Protein AF-F8N1W4-F1 (afdb_monomer_lite)

pLDDT: mean 81.02, std 16.94, range [45.22, 97.19]

InterPro domains:
  IPR000608 Ubiquitin-conjugating (UBC), catalytic core domain [PF00179] (26-72)
  IPR000608 Ubiquitin-conjugating (UBC), catalytic core domain [PS50127] (22-72)
  IPR016135 Ubiquitin-conjugating enzyme/RWD-like [G3DSA:3.10.110.10] (11-72)
  IPR016135 Ubiquitin-conjugating enzyme/RWD-like [SSF54495] (12-72)

Foldseek 3Di:
DDDDDDDDPPPPDPPPPPVVVVVLVVLVVVVVVCVVPPDPQKDKDADPVPPSVHMDMKGQDDPPDPRHRHID

Radius of gyration: 24.18 Å; chains: 1; bounding box: 65×30×64 Å

Structure (mmCIF, N/CA/C/O backbone):
data_AF-F8N1W4-F1
#
_entry.id   AF-F8N1W4-F1
#
loop_
_atom_site.group_PDB
_atom_site.id
_atom_site.type_symbol
_atom_site.label_atom_id
_atom_site.label_alt_id
_atom_site.label_comp_id
_atom_site.label_asym_id
_atom_site.label_entity_id
_atom_site.label_seq_id
_atom_site.pdbx_PDB_ins_code
_atom_site.Cartn_x
_atom_site.Cartn_y
_atom_site.Cartn_z
_atom_site.occupancy
_atom_site.B_iso_or_equiv
_atom_site.auth_seq_id
_atom_site.auth_comp_id
_atom_site.auth_asym_id
_atom_site.auth_atom_id
_atom_site.pdbx_PDB_model_num
ATOM 1 N N . MET A 1 1 ? 50.093 17.321 -46.490 1.00 45.22 1 MET A N 1
ATOM 2 C CA . MET A 1 1 ? 49.849 18.577 -45.760 1.00 45.22 1 MET A CA 1
ATOM 3 C C . MET A 1 1 ? 48.356 18.623 -45.522 1.00 45.22 1 MET A C 1
ATOM 5 O O . MET A 1 1 ? 47.615 18.700 -46.492 1.00 45.22 1 MET A O 1
ATOM 9 N N . GLY A 1 2 ? 47.935 18.298 -44.304 1.00 50.72 2 GLY A N 1
ATOM 10 C CA . GLY A 1 2 ? 46.523 18.156 -43.969 1.00 50.72 2 GLY A CA 1
ATOM 11 C C . GLY A 1 2 ? 45.946 19.477 -43.497 1.00 50.72 2 GLY A C 1
ATOM 12 O O . GLY A 1 2 ? 46.650 20.217 -42.826 1.00 50.72 2 GLY A O 1
ATOM 13 N N . ASP A 1 3 ? 44.664 19.688 -43.778 1.00 50.34 3 ASP A N 1
ATOM 14 C CA . ASP A 1 3 ? 43.840 20.691 -43.112 1.00 50.34 3 ASP A CA 1
ATOM 15 C C . ASP A 1 3 ? 42.451 20.086 -42.842 1.00 50.34 3 ASP A C 1
ATOM 17 O O . ASP A 1 3 ? 41.549 20.064 -43.674 1.00 50.34 3 ASP A O 1
ATOM 21 N N . ILE A 1 4 ? 42.371 19.457 -41.668 1.00 52.66 4 ILE A N 1
ATOM 22 C CA . ILE A 1 4 ? 41.248 19.401 -40.723 1.00 52.66 4 ILE A CA 1
ATOM 23 C C . ILE A 1 4 ? 39.826 19.695 -41.257 1.00 52.66 4 ILE A C 1
ATOM 25 O O . ILE A 1 4 ? 39.334 20.821 -41.234 1.00 52.66 4 ILE A O 1
ATOM 29 N N . GLN A 1 5 ? 39.075 18.636 -41.579 1.00 52.38 5 GLN A N 1
ATOM 30 C CA . GLN A 1 5 ? 37.611 18.688 -41.542 1.00 52.38 5 GLN A CA 1
ATOM 31 C C . GLN A 1 5 ? 37.149 18.843 -40.087 1.00 52.38 5 GLN A C 1
ATOM 33 O O . GLN A 1 5 ? 37.220 17.910 -39.286 1.00 52.38 5 GLN A O 1
ATOM 38 N N . ASN A 1 6 ? 36.681 20.048 -39.764 1.00 46.25 6 ASN A N 1
ATOM 39 C CA . ASN A 1 6 ? 35.972 20.398 -38.538 1.00 46.25 6 ASN A CA 1
ATOM 40 C C . ASN A 1 6 ? 34.823 19.405 -38.281 1.00 46.25 6 ASN A C 1
ATOM 42 O O . ASN A 1 6 ? 33.747 19.514 -38.868 1.00 46.25 6 ASN A O 1
ATOM 46 N N . SER A 1 7 ? 35.063 18.424 -37.413 1.00 49.03 7 SER A N 1
ATOM 47 C CA . SER A 1 7 ? 34.027 17.532 -36.899 1.00 49.03 7 SER A CA 1
ATOM 48 C C . SER A 1 7 ? 33.471 18.168 -35.633 1.00 49.03 7 SER A C 1
ATOM 50 O O . SER A 1 7 ? 34.029 18.007 -34.548 1.00 49.03 7 SER A O 1
ATOM 52 N N . ALA A 1 8 ? 32.390 18.936 -35.777 1.00 55.09 8 ALA A N 1
ATOM 53 C CA . ALA A 1 8 ? 31.603 19.364 -34.631 1.00 55.09 8 ALA A CA 1
ATOM 54 C C . ALA A 1 8 ? 31.160 18.111 -33.853 1.00 55.09 8 ALA A C 1
ATOM 56 O O . ALA A 1 8 ? 30.691 17.155 -34.481 1.00 55.09 8 ALA A O 1
ATOM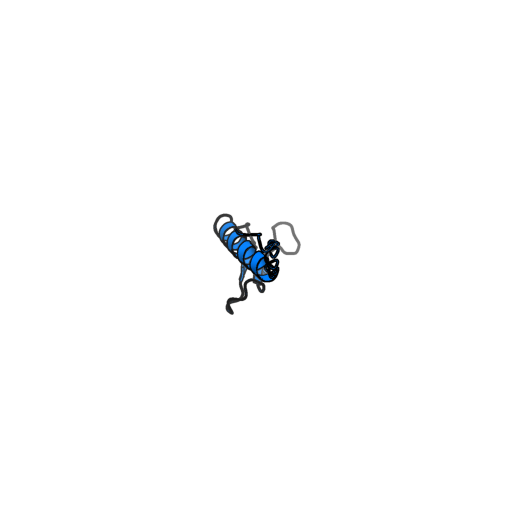 57 N N . PRO A 1 9 ? 31.282 18.070 -32.514 1.00 47.38 9 PRO A N 1
ATOM 58 C CA . PRO A 1 9 ? 30.696 16.984 -31.757 1.00 47.38 9 PRO A CA 1
ATOM 59 C C . PRO A 1 9 ? 29.185 17.070 -31.970 1.00 47.38 9 PRO A C 1
ATOM 61 O O . PRO A 1 9 ? 28.535 18.021 -31.536 1.00 47.38 9 PRO A O 1
ATOM 64 N N . THR A 1 10 ? 28.615 16.090 -32.670 1.00 52.16 10 THR A N 1
ATOM 65 C CA . THR A 1 10 ? 27.183 15.813 -32.610 1.00 52.16 10 THR A CA 1
ATOM 66 C C . THR A 1 10 ? 26.855 15.607 -31.143 1.00 52.16 10 THR A C 1
ATOM 68 O O . THR A 1 10 ? 27.166 14.557 -30.579 1.00 52.16 10 THR A O 1
ATOM 71 N N . PHE A 1 11 ? 26.302 16.644 -30.509 1.00 50.72 11 PHE A N 1
ATOM 72 C CA . PHE A 1 11 ? 25.751 16.567 -29.167 1.00 50.72 11 PHE A CA 1
ATOM 73 C C . PHE A 1 11 ? 24.815 15.370 -29.163 1.00 50.72 11 PHE A C 1
ATOM 75 O O . PHE A 1 11 ? 23.806 15.373 -29.870 1.00 50.72 11 PHE A O 1
ATOM 82 N N . GLY A 1 12 ? 25.241 14.319 -28.454 1.00 52.62 12 GLY A N 1
ATOM 83 C CA . GLY A 1 12 ? 24.573 13.032 -28.435 1.00 52.62 12 GLY A CA 1
ATOM 84 C C . GLY A 1 12 ? 23.086 13.264 -28.267 1.00 52.62 12 GLY A C 1
ATOM 85 O O . GLY A 1 12 ? 22.681 13.987 -27.353 1.00 52.62 12 GLY A O 1
ATOM 86 N N . ALA A 1 13 ? 22.308 12.712 -29.203 1.00 60.34 13 AL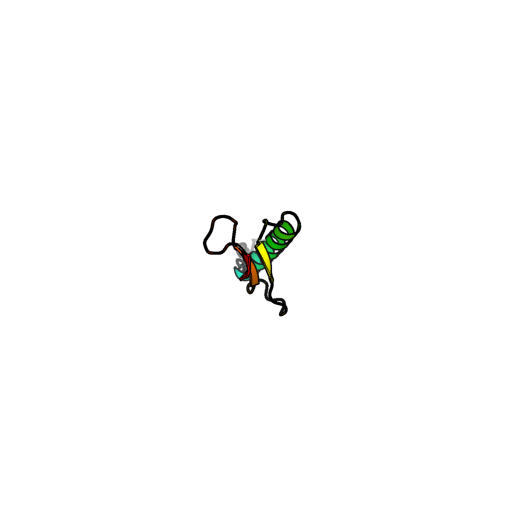A A N 1
ATOM 87 C CA . ALA A 1 13 ? 20.860 12.702 -29.145 1.00 60.34 13 ALA A CA 1
ATOM 88 C C . ALA A 1 13 ? 20.478 12.447 -27.691 1.00 60.34 13 ALA A C 1
ATOM 90 O O . ALA A 1 13 ? 20.829 11.399 -27.141 1.00 60.34 13 ALA A O 1
ATOM 91 N N . ARG A 1 14 ? 19.875 13.448 -27.034 1.00 61.47 14 ARG A N 1
ATOM 92 C CA . ARG A 1 14 ? 19.399 13.293 -25.664 1.00 61.47 14 ARG A CA 1
ATOM 93 C C . ARG A 1 14 ? 18.488 12.084 -25.726 1.00 61.47 14 ARG A C 1
ATOM 95 O O . ARG A 1 14 ? 17.431 12.156 -26.346 1.00 61.47 14 ARG A O 1
ATOM 102 N N . LYS A 1 15 ? 18.955 10.953 -25.190 1.00 62.56 15 LYS A N 1
ATOM 103 C CA . LYS A 1 15 ? 18.155 9.743 -25.067 1.00 62.56 15 LYS A CA 1
ATOM 104 C C . LYS A 1 15 ? 16.905 10.223 -24.359 1.00 62.56 15 LYS A C 1
ATOM 106 O O . LYS A 1 15 ? 17.027 10.683 -23.228 1.00 62.56 15 LYS A O 1
ATOM 111 N N . ASN A 1 16 ? 15.767 10.255 -25.056 1.00 57.78 16 ASN A N 1
ATOM 112 C CA . ASN A 1 16 ? 14.499 10.591 -24.432 1.00 57.78 16 ASN A CA 1
ATOM 113 C C . ASN A 1 16 ? 14.368 9.594 -23.288 1.00 57.78 16 ASN A C 1
ATOM 115 O O . ASN A 1 16 ? 14.200 8.396 -23.515 1.00 57.78 16 ASN A O 1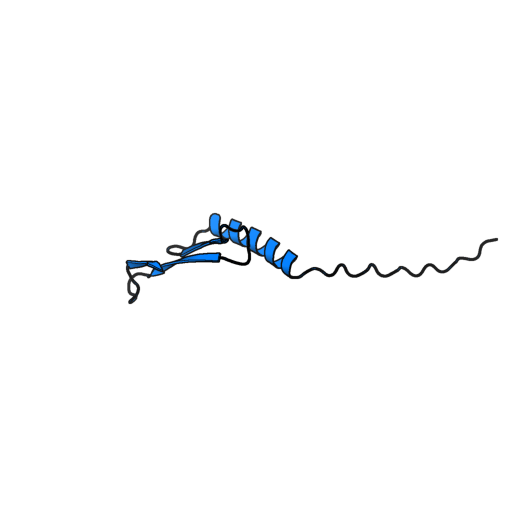
ATOM 119 N N . ILE A 1 17 ? 14.628 10.069 -22.071 1.00 60.19 17 ILE A N 1
ATOM 120 C CA . ILE A 1 17 ? 14.487 9.259 -20.881 1.00 60.19 17 ILE A CA 1
ATOM 121 C C . ILE A 1 17 ? 12.988 9.159 -20.742 1.00 60.19 17 ILE A C 1
ATOM 123 O O . ILE A 1 17 ? 12.354 10.100 -20.275 1.00 60.19 17 ILE A O 1
ATOM 127 N N . ASP A 1 18 ? 12.437 8.070 -21.261 1.00 61.81 18 ASP A N 1
ATOM 128 C CA . ASP A 1 18 ? 11.024 7.783 -21.146 1.00 61.81 18 ASP A CA 1
ATOM 129 C C . ASP A 1 18 ? 10.687 7.854 -19.647 1.00 61.81 18 ASP A C 1
ATOM 131 O O . ASP A 1 18 ? 11.233 7.055 -18.873 1.00 61.81 18 ASP A O 1
ATOM 135 N N . PRO A 1 19 ? 9.904 8.847 -19.182 1.00 60.88 19 PRO A N 1
ATOM 136 C CA . PRO A 1 19 ? 9.680 9.070 -17.752 1.00 60.88 19 PRO A CA 1
ATOM 137 C C . PRO A 1 19 ? 9.127 7.815 -17.065 1.00 60.88 19 PRO A C 1
ATOM 139 O O . PRO A 1 19 ? 9.416 7.560 -15.894 1.00 60.88 19 PRO A O 1
ATOM 142 N N . SER A 1 20 ? 8.420 6.989 -17.846 1.00 67.69 20 SER A N 1
ATOM 143 C CA . SER A 1 20 ? 7.940 5.654 -17.495 1.00 67.69 20 SER A CA 1
ATOM 144 C C . SER A 1 20 ? 9.054 4.733 -16.976 1.00 67.69 20 SER A C 1
ATOM 146 O O . SER A 1 20 ? 8.896 4.081 -15.945 1.00 67.69 20 SER A O 1
ATOM 148 N N . GLN A 1 21 ? 10.233 4.738 -17.603 1.00 76.44 21 GLN A N 1
ATOM 149 C CA . GLN A 1 21 ? 11.348 3.866 -17.212 1.00 76.44 21 GLN A CA 1
ATOM 150 C C . GLN A 1 21 ? 11.967 4.258 -15.865 1.00 76.44 21 GLN A C 1
ATOM 152 O O . GLN A 1 21 ? 12.424 3.39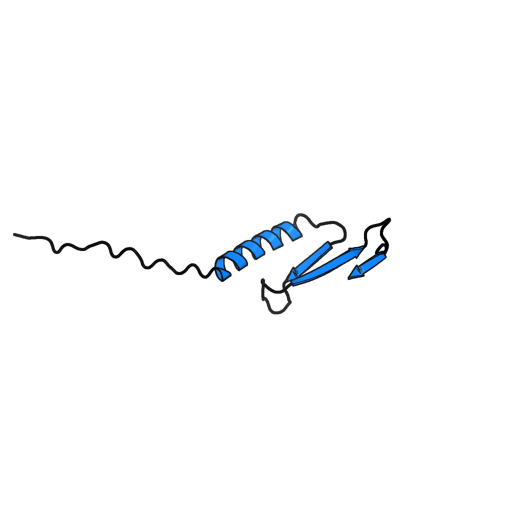2 -15.117 1.00 76.44 21 GLN A O 1
ATOM 157 N N . ASN A 1 22 ? 11.968 5.549 -15.525 1.00 86.75 22 ASN A N 1
ATOM 158 C CA . ASN A 1 22 ? 12.409 5.997 -14.203 1.00 86.75 22 ASN A CA 1
ATOM 159 C C . ASN A 1 22 ? 11.364 5.684 -13.128 1.00 86.75 22 ASN A C 1
ATOM 161 O O . ASN A 1 22 ? 11.736 5.266 -12.032 1.00 86.75 22 ASN A O 1
ATOM 165 N N . ALA A 1 23 ? 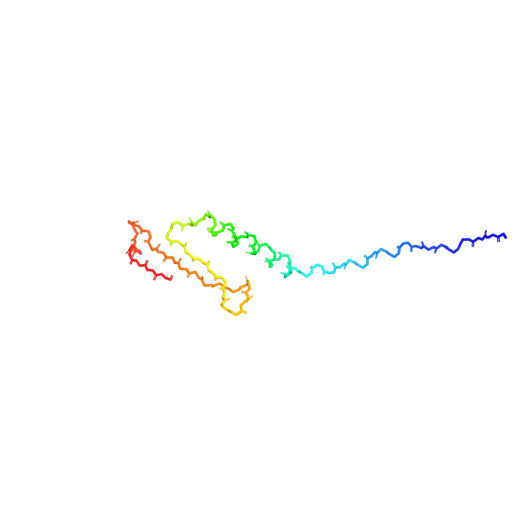10.075 5.855 -13.437 1.00 88.50 23 ALA A N 1
ATOM 166 C CA . ALA A 1 23 ? 8.991 5.529 -12.515 1.00 88.50 23 ALA A CA 1
ATOM 167 C C . ALA A 1 23 ? 9.001 4.039 -12.140 1.00 88.50 23 ALA A C 1
ATOM 169 O O . ALA A 1 23 ? 9.003 3.711 -10.958 1.00 88.50 23 ALA A O 1
ATOM 170 N N . VAL A 1 24 ? 9.122 3.144 -13.127 1.00 90.44 24 VAL A N 1
ATOM 171 C CA . VAL A 1 24 ? 9.184 1.689 -12.903 1.00 90.44 24 VAL A CA 1
ATOM 172 C C . VAL A 1 24 ? 10.350 1.300 -11.990 1.00 90.44 24 VAL A C 1
ATOM 174 O O . VAL A 1 24 ? 10.152 0.555 -11.033 1.00 90.44 24 VAL A O 1
ATOM 177 N N . LYS A 1 25 ? 11.555 1.837 -12.226 1.00 90.38 25 LYS A N 1
ATOM 178 C CA . LYS A 1 25 ? 12.726 1.557 -11.372 1.00 90.38 25 LYS A CA 1
ATOM 179 C C . LYS A 1 25 ? 12.525 2.029 -9.936 1.00 90.38 25 LYS A C 1
ATOM 181 O O . LYS A 1 25 ? 12.876 1.313 -9.004 1.00 90.38 25 LYS A O 1
ATOM 186 N N . ARG A 1 26 ? 11.950 3.220 -9.756 1.00 92.38 26 ARG A N 1
ATOM 187 C CA . ARG A 1 26 ? 11.638 3.745 -8.422 1.00 92.38 26 ARG A CA 1
ATOM 188 C C . ARG A 1 26 ? 10.623 2.866 -7.697 1.00 92.38 26 ARG A C 1
ATOM 190 O O . ARG A 1 26 ? 10.859 2.512 -6.551 1.00 92.38 26 ARG A O 1
ATOM 197 N N . LEU A 1 27 ? 9.562 2.447 -8.386 1.00 93.44 27 LEU A N 1
ATOM 198 C CA . LEU A 1 27 ? 8.521 1.582 -7.826 1.00 93.44 27 LEU A CA 1
ATOM 199 C C . LEU A 1 27 ? 9.057 0.200 -7.435 1.00 93.44 27 LEU A C 1
ATOM 201 O O . LEU A 1 27 ? 8.630 -0.354 -6.430 1.00 93.44 27 LEU A O 1
ATOM 205 N N . GLN A 1 28 ? 10.038 -0.337 -8.167 1.00 91.56 28 GLN A N 1
ATOM 206 C CA . GLN A 1 28 ? 10.742 -1.559 -7.760 1.00 91.56 28 GLN A CA 1
ATOM 207 C C . GLN A 1 28 ? 11.509 -1.368 -6.446 1.00 91.56 28 GLN A C 1
ATOM 209 O O . GLN A 1 28 ? 11.442 -2.226 -5.568 1.00 91.56 28 GLN A O 1
ATOM 214 N N . THR A 1 29 ? 12.226 -0.251 -6.287 1.00 93.44 29 THR A N 1
ATOM 215 C CA . THR A 1 29 ? 12.936 0.059 -5.035 1.00 93.44 29 THR A CA 1
ATOM 216 C C . THR A 1 29 ? 11.966 0.278 -3.873 1.00 93.44 29 THR A C 1
ATOM 218 O O . THR A 1 29 ? 12.180 -0.271 -2.795 1.00 93.44 29 THR A O 1
ATOM 221 N N . GLU A 1 30 ? 10.886 1.026 -4.093 1.00 93.38 30 GLU A N 1
ATOM 222 C CA . GLU A 1 30 ? 9.858 1.288 -3.078 1.00 93.38 30 GLU A CA 1
ATOM 223 C C . GLU A 1 30 ? 9.121 0.000 -2.675 1.00 93.38 30 GLU A C 1
ATOM 225 O O . GLU A 1 30 ? 8.892 -0.214 -1.488 1.00 93.38 30 GLU A O 1
ATOM 230 N N . LEU A 1 31 ? 8.843 -0.911 -3.618 1.00 92.50 31 LEU A N 1
ATOM 231 C CA . LEU A 1 31 ? 8.295 -2.237 -3.309 1.00 92.50 31 LEU A CA 1
ATOM 232 C C . LEU A 1 31 ? 9.226 -3.025 -2.382 1.00 92.50 31 LEU A C 1
ATOM 234 O O . LEU A 1 31 ? 8.773 -3.576 -1.384 1.00 92.50 31 LEU A O 1
ATOM 238 N N . MET A 1 32 ? 10.528 -3.061 -2.676 1.00 92.56 32 MET A N 1
ATOM 239 C CA . MET A 1 32 ? 11.499 -3.733 -1.803 1.00 92.56 32 MET A CA 1
ATOM 240 C C . MET A 1 32 ? 11.520 -3.103 -0.407 1.00 92.56 32 MET A C 1
ATOM 242 O O . MET A 1 32 ? 11.524 -3.824 0.589 1.00 92.56 32 MET A O 1
ATOM 246 N N . GLN A 1 33 ? 11.478 -1.771 -0.325 1.00 91.94 33 GLN A N 1
ATOM 247 C CA . GLN A 1 33 ? 11.411 -1.061 0.950 1.00 91.94 33 GLN A CA 1
ATOM 248 C C . GLN A 1 33 ? 10.142 -1.423 1.732 1.00 91.94 33 GLN A C 1
ATOM 250 O O . GLN A 1 33 ? 10.246 -1.759 2.913 1.00 91.94 33 GLN A O 1
ATOM 255 N N . LEU A 1 34 ? 8.980 -1.426 1.075 1.00 90.81 34 LEU A N 1
ATOM 256 C CA . LEU A 1 34 ? 7.693 -1.800 1.666 1.00 90.81 34 LEU A CA 1
ATOM 257 C C . LEU A 1 34 ? 7.719 -3.226 2.235 1.00 90.81 34 LEU A C 1
ATOM 259 O O . LEU A 1 34 ? 7.217 -3.459 3.330 1.00 90.81 34 LEU A O 1
ATOM 263 N N . MET A 1 35 ? 8.363 -4.161 1.531 1.00 89.62 35 MET A N 1
ATOM 264 C CA . MET A 1 35 ? 8.529 -5.544 1.993 1.00 89.62 35 MET A CA 1
ATOM 265 C C . MET A 1 35 ? 9.468 -5.660 3.202 1.00 89.62 35 MET A C 1
ATOM 267 O O . MET A 1 35 ? 9.279 -6.534 4.044 1.00 89.62 35 MET A O 1
ATOM 271 N N . THR A 1 36 ? 10.480 -4.793 3.305 1.00 90.31 36 THR A N 1
ATOM 272 C CA . THR A 1 36 ? 11.409 -4.786 4.454 1.00 90.31 36 THR A CA 1
ATOM 273 C C . THR A 1 36 ? 10.902 -4.002 5.662 1.00 90.31 36 THR A C 1
ATOM 275 O O . THR A 1 36 ? 11.358 -4.242 6.777 1.00 90.31 36 THR A O 1
ATOM 278 N N . SER A 1 37 ? 9.974 -3.069 5.455 1.00 90.00 37 SER A N 1
ATOM 279 C CA . SER A 1 37 ? 9.422 -2.201 6.492 1.00 90.00 37 SER A CA 1
ATOM 280 C C . SER A 1 37 ? 7.906 -2.081 6.311 1.00 90.00 37 SER A C 1
ATOM 282 O O . SER A 1 37 ? 7.427 -1.035 5.860 1.00 90.00 37 SER A O 1
ATOM 284 N N . PRO A 1 38 ? 7.142 -3.140 6.635 1.00 83.88 38 PRO A N 1
ATOM 285 C CA . PRO A 1 38 ? 5.696 -3.129 6.477 1.00 83.88 38 PRO A CA 1
ATOM 286 C C . PRO A 1 38 ? 5.062 -2.090 7.406 1.00 83.88 38 PRO A C 1
ATOM 288 O O . PRO A 1 38 ? 5.413 -1.986 8.583 1.00 83.88 38 PRO A O 1
ATOM 291 N N . ALA A 1 39 ? 4.113 -1.325 6.874 1.00 86.06 39 ALA A N 1
ATOM 292 C CA . ALA A 1 39 ? 3.298 -0.422 7.672 1.00 86.06 39 ALA A CA 1
ATOM 293 C C . ALA A 1 39 ? 2.182 -1.233 8.363 1.00 86.06 39 ALA A C 1
ATOM 295 O O . ALA A 1 39 ? 1.450 -1.943 7.672 1.00 86.06 39 ALA A O 1
ATOM 296 N N . PRO A 1 40 ? 2.030 -1.162 9.699 1.00 88.69 40 PRO A N 1
ATOM 297 C CA . PRO A 1 40 ? 0.964 -1.876 10.397 1.00 88.69 40 PRO A CA 1
ATOM 298 C C . PRO A 1 40 ? -0.414 -1.533 9.822 1.00 88.69 40 PRO A C 1
ATOM 300 O O . PRO A 1 40 ? -0.712 -0.362 9.588 1.00 88.69 40 PRO A O 1
ATOM 303 N N . GLY A 1 41 ? -1.231 -2.555 9.571 1.00 89.81 41 GLY A N 1
ATOM 304 C CA . GLY A 1 41 ? -2.569 -2.397 9.003 1.00 89.81 41 GLY A CA 1
ATOM 305 C C . GLY A 1 41 ? -2.610 -1.989 7.527 1.00 89.81 41 GLY A C 1
ATOM 306 O O . GLY A 1 41 ? -3.691 -1.744 7.008 1.00 89.81 41 GLY A O 1
ATOM 307 N N . VAL A 1 42 ? -1.476 -1.909 6.819 1.00 93.31 42 VAL A N 1
ATOM 308 C CA . VAL A 1 42 ? -1.450 -1.591 5.382 1.00 93.31 42 VAL A CA 1
ATOM 309 C C . VAL A 1 42 ? -0.639 -2.630 4.623 1.00 93.31 42 VAL A C 1
ATOM 311 O O . VAL A 1 42 ? 0.506 -2.927 4.959 1.00 93.31 42 VAL A O 1
ATOM 314 N N . SER A 1 43 ? -1.202 -3.141 3.533 1.00 91.69 43 SER A N 1
ATOM 315 C CA . SER A 1 43 ? -0.463 -3.945 2.559 1.00 91.69 43 SER A CA 1
ATOM 316 C C . SER A 1 43 ? -0.730 -3.442 1.147 1.00 91.69 43 SER A C 1
ATOM 318 O O . SER A 1 43 ? -1.801 -2.914 0.867 1.00 91.69 43 SER A O 1
ATOM 320 N N . ALA A 1 44 ? 0.247 -3.548 0.251 1.00 92.88 44 ALA A N 1
ATOM 321 C CA . ALA A 1 44 ? 0.080 -3.142 -1.139 1.00 92.88 44 ALA A CA 1
ATOM 322 C C . ALA A 1 44 ? 0.989 -3.954 -2.053 1.00 92.88 44 ALA A C 1
ATOM 324 O O . ALA A 1 44 ? 2.167 -4.148 -1.756 1.00 92.88 44 ALA A O 1
ATOM 325 N N . PHE A 1 45 ? 0.438 -4.400 -3.179 1.00 91.44 45 PHE A N 1
ATOM 326 C CA . PHE A 1 45 ? 1.143 -5.211 -4.160 1.00 91.44 45 PHE A CA 1
ATOM 327 C C . PHE A 1 45 ? 0.797 -4.756 -5.582 1.00 91.44 45 PHE A C 1
ATOM 329 O O . PHE A 1 45 ? -0.351 -4.370 -5.842 1.00 91.44 45 PHE A O 1
ATOM 336 N N . PRO A 1 46 ? 1.757 -4.816 -6.523 1.00 92.50 46 PRO A N 1
ATOM 337 C CA . PRO A 1 46 ? 1.468 -4.600 -7.932 1.00 92.50 46 PRO A CA 1
ATOM 338 C C . PRO A 1 46 ? 0.404 -5.578 -8.435 1.00 92.50 46 PRO A C 1
ATOM 340 O O . PRO A 1 46 ? 0.279 -6.702 -7.941 1.00 92.50 46 PRO A O 1
ATOM 343 N N . SER A 1 47 ? -0.352 -5.152 -9.440 1.00 88.44 47 SER A N 1
ATOM 344 C CA . SER A 1 47 ? -1.312 -6.008 -10.126 1.00 88.44 47 SER A CA 1
ATOM 345 C C . SER A 1 47 ? -0.613 -7.241 -10.719 1.00 88.44 47 SER A C 1
ATOM 347 O O . SER A 1 47 ? 0.550 -7.202 -11.127 1.00 88.44 47 SER A O 1
ATOM 349 N N . ALA A 1 48 ? -1.336 -8.362 -10.766 1.00 81.50 48 ALA A N 1
ATOM 350 C CA . ALA A 1 48 ? -0.803 -9.656 -11.199 1.00 81.50 48 ALA A CA 1
ATOM 351 C C . ALA A 1 48 ? -0.396 -9.691 -12.686 1.00 81.50 48 ALA A C 1
ATOM 353 O O . ALA A 1 48 ? 0.283 -10.618 -13.118 1.00 81.50 48 ALA A O 1
ATOM 354 N N . ASP A 1 49 ? -0.798 -8.686 -13.464 1.00 84.31 49 ASP A N 1
ATOM 355 C CA . ASP A 1 49 ? -0.435 -8.512 -14.873 1.00 84.31 49 ASP A CA 1
ATOM 356 C C . ASP A 1 49 ? 1.004 -7.999 -15.080 1.00 84.31 49 ASP A C 1
ATOM 358 O O . ASP A 1 49 ? 1.450 -7.848 -16.218 1.00 84.31 49 ASP A O 1
ATOM 362 N N . GLY A 1 50 ? 1.746 -7.739 -13.998 1.00 77.88 50 GLY A N 1
ATOM 363 C CA . GLY A 1 50 ? 3.119 -7.238 -14.056 1.00 77.88 50 GLY A CA 1
ATOM 364 C C . GLY A 1 50 ? 3.210 -5.737 -14.335 1.00 77.88 50 GLY A C 1
ATOM 365 O O . GLY A 1 50 ? 4.317 -5.207 -14.480 1.00 77.88 50 GLY A O 1
ATOM 366 N N . ASN A 1 51 ? 2.078 -5.028 -14.384 1.00 86.62 51 ASN A N 1
ATOM 367 C CA . ASN A 1 51 ? 2.068 -3.581 -14.501 1.00 86.62 51 ASN A CA 1
ATOM 368 C C . ASN A 1 51 ? 2.390 -2.939 -13.147 1.00 86.62 51 ASN A C 1
ATOM 370 O O . ASN A 1 51 ? 1.524 -2.762 -12.294 1.00 86.62 51 ASN A O 1
ATOM 374 N N . LEU A 1 52 ? 3.638 -2.499 -12.988 1.00 88.88 52 LEU A N 1
ATOM 375 C CA . LEU A 1 52 ? 4.097 -1.780 -11.798 1.00 88.88 52 LEU A CA 1
ATOM 376 C C . LEU A 1 52 ? 3.418 -0.420 -11.582 1.00 88.88 52 LEU A C 1
ATOM 378 O O . LEU A 1 52 ? 3.639 0.182 -10.542 1.00 88.88 52 LEU A O 1
ATOM 382 N N . LEU A 1 53 ? 2.606 0.083 -12.514 1.00 90.06 53 LEU A N 1
ATOM 383 C CA . LEU A 1 53 ? 1.812 1.306 -12.337 1.00 90.06 53 LEU A CA 1
ATOM 384 C C . LEU A 1 53 ? 0.386 1.024 -11.836 1.00 90.06 53 LEU A C 1
ATOM 386 O O . LEU A 1 53 ? -0.357 1.965 -11.566 1.00 90.06 53 LEU A O 1
ATOM 390 N N . SER A 1 54 ? -0.005 -0.246 -11.706 1.00 91.00 54 SER A N 1
ATOM 391 C CA . SER A 1 54 ? -1.301 -0.663 -11.168 1.00 91.00 54 SER A CA 1
ATOM 392 C C . SER A 1 54 ? -1.092 -1.448 -9.881 1.00 91.00 54 SER A C 1
ATOM 394 O O . SER A 1 54 ? -0.300 -2.386 -9.850 1.00 91.00 54 SER A O 1
ATOM 396 N N . TRP A 1 55 ? -1.778 -1.057 -8.808 1.00 93.31 55 TRP A N 1
ATOM 397 C CA . TRP A 1 55 ? -1.585 -1.633 -7.479 1.00 93.31 55 TRP A CA 1
ATOM 398 C C . TRP A 1 55 ? -2.919 -1.977 -6.842 1.00 93.31 55 TRP A C 1
ATOM 400 O O . TRP A 1 55 ? -3.903 -1.249 -6.987 1.00 93.31 55 TRP A O 1
ATOM 410 N N . ARG A 1 56 ? -2.923 -3.078 -6.093 1.00 92.62 56 ARG A N 1
ATOM 411 C CA . ARG A 1 56 ? -3.976 -3.404 -5.139 1.00 92.62 56 ARG A CA 1
ATOM 412 C C . ARG A 1 56 ? -3.394 -3.252 -3.743 1.00 92.62 56 ARG A C 1
ATOM 414 O O . ARG A 1 56 ? -2.350 -3.826 -3.443 1.00 92.62 56 ARG A O 1
ATOM 421 N N . ALA A 1 57 ? -4.078 -2.483 -2.914 1.00 93.06 57 ALA A N 1
ATOM 422 C CA . ALA A 1 57 ? -3.721 -2.286 -1.525 1.00 93.06 57 ALA A CA 1
ATOM 423 C C . ALA A 1 57 ? -4.884 -2.678 -0.626 1.00 93.06 57 ALA A C 1
ATOM 425 O O . ALA A 1 57 ? -6.031 -2.682 -1.071 1.00 93.06 57 ALA A O 1
ATOM 426 N N . THR A 1 58 ? -4.548 -2.993 0.615 1.00 94.56 58 THR A N 1
ATOM 427 C CA . THR A 1 58 ? -5.488 -3.273 1.680 1.00 94.56 58 THR A CA 1
ATOM 428 C C . THR A 1 58 ? -5.162 -2.409 2.880 1.00 94.56 58 THR A C 1
ATOM 430 O O . THR A 1 58 ? -3.987 -2.259 3.229 1.00 94.56 58 THR A O 1
ATOM 433 N N . ILE A 1 59 ? -6.201 -1.839 3.486 1.00 94.94 59 ILE A N 1
ATOM 434 C CA . ILE A 1 59 ? -6.082 -0.986 4.670 1.00 94.94 59 ILE A CA 1
ATOM 435 C C . ILE A 1 59 ? -7.013 -1.519 5.756 1.00 94.94 59 ILE A C 1
ATOM 437 O O . ILE A 1 59 ? -8.218 -1.653 5.543 1.00 94.94 59 ILE A O 1
ATOM 441 N N . GLU A 1 60 ? -6.442 -1.798 6.919 1.00 96.56 60 GLU A N 1
ATOM 442 C CA . GLU A 1 60 ? -7.147 -2.103 8.156 1.00 96.56 60 GLU A CA 1
ATOM 443 C C . GLU A 1 60 ? -7.492 -0.796 8.871 1.00 96.56 60 GLU A C 1
ATOM 445 O O . GLU A 1 60 ? -6.652 0.094 9.039 1.00 96.56 60 GLU A O 1
ATOM 450 N N . GLY A 1 61 ? -8.751 -0.660 9.276 1.00 95.62 61 GLY A N 1
ATOM 451 C CA . GLY A 1 61 ? -9.207 0.516 9.996 1.00 95.62 61 GLY A CA 1
ATOM 452 C C . GLY A 1 61 ? -8.609 0.573 11.407 1.00 95.62 61 GLY A C 1
ATOM 453 O O . GLY A 1 61 ? -8.780 -0.387 12.165 1.00 95.62 61 GLY A O 1
ATOM 454 N N . PRO A 1 62 ? -7.940 1.679 11.785 1.00 93.88 62 PRO A N 1
ATOM 455 C CA . PRO A 1 62 ? -7.323 1.806 13.100 1.00 93.88 62 PRO A CA 1
ATOM 456 C C . PRO A 1 62 ? -8.341 1.727 14.240 1.00 93.88 62 PRO A C 1
ATOM 458 O O . PRO A 1 62 ? -9.507 2.109 14.078 1.00 93.88 62 PRO A O 1
ATOM 461 N N . GLU A 1 63 ? -7.872 1.296 15.411 1.00 94.38 63 GLU A N 1
ATOM 462 C CA . GLU A 1 63 ? -8.639 1.371 16.657 1.00 94.38 63 GLU A CA 1
ATOM 463 C C . GLU A 1 63 ? -9.060 2.817 16.959 1.00 94.38 63 GLU A C 1
ATOM 465 O O . GLU A 1 63 ? -8.464 3.776 16.465 1.00 94.38 63 GLU A O 1
ATOM 470 N N . ASP A 1 64 ? -10.137 2.971 17.730 1.00 95.00 64 ASP A N 1
ATOM 471 C CA . ASP A 1 64 ? -10.733 4.269 18.077 1.00 95.00 64 ASP A CA 1
ATOM 472 C C . ASP A 1 64 ? -11.193 5.122 16.877 1.00 95.00 64 ASP A C 1
ATOM 474 O O . ASP A 1 64 ? -11.461 6.320 17.006 1.00 95.00 64 ASP A O 1
ATOM 478 N N . THR A 1 65 ? -11.358 4.508 15.701 1.00 95.00 65 THR A N 1
ATOM 479 C CA . THR A 1 65 ? -11.976 5.137 14.527 1.00 95.00 65 THR A CA 1
ATOM 480 C C . THR A 1 65 ? -13.286 4.441 14.148 1.00 95.00 65 THR A C 1
ATOM 482 O O . THR A 1 65 ? -13.472 3.263 14.453 1.00 95.00 65 THR A O 1
ATOM 485 N N . PRO A 1 66 ? -14.192 5.105 13.404 1.00 97.19 66 PRO A N 1
ATOM 486 C CA . PRO A 1 66 ? -15.383 4.454 12.846 1.00 97.19 66 PRO A CA 1
ATOM 487 C C . PRO A 1 66 ? -15.090 3.280 11.899 1.00 97.19 66 PRO A C 1
ATOM 489 O O . PRO A 1 66 ? -16.013 2.565 11.518 1.00 97.19 66 PRO A O 1
ATOM 492 N N . TYR A 1 67 ? -13.830 3.105 11.492 1.00 95.62 67 TYR A N 1
ATOM 493 C CA . TYR A 1 67 ? -13.390 2.033 10.608 1.00 95.62 67 TYR A CA 1
ATOM 494 C C . TYR A 1 67 ? -12.769 0.855 11.364 1.00 95.62 67 TYR A C 1
ATOM 496 O O . TYR A 1 67 ? -12.376 -0.114 10.722 1.00 95.62 67 TYR A O 1
ATOM 504 N N . ALA A 1 68 ? -12.674 0.919 12.697 1.00 96.44 68 ALA A N 1
ATOM 505 C CA . ALA A 1 68 ? -12.071 -0.129 13.512 1.00 96.44 68 ALA A CA 1
ATOM 506 C C . ALA A 1 68 ? -12.646 -1.517 13.172 1.00 96.44 68 ALA A C 1
ATOM 508 O O . ALA A 1 68 ? -13.863 -1.715 13.149 1.00 96.44 68 ALA A O 1
ATOM 509 N N . GLY A 1 69 ? -11.759 -2.474 12.888 1.00 92.69 69 GLY A N 1
ATOM 510 C CA . GLY A 1 69 ? -12.130 -3.842 12.509 1.00 92.69 69 GLY A CA 1
ATOM 511 C C . GLY A 1 69 ? -12.633 -4.012 11.068 1.00 92.69 69 GLY A C 1
ATOM 512 O O . GLY A 1 69 ? -13.051 -5.112 10.707 1.00 92.69 69 GLY A O 1
ATOM 513 N N . LEU A 1 70 ? -12.600 -2.961 10.242 1.00 95.88 70 LEU A N 1
ATOM 514 C CA . LEU A 1 70 ? -12.891 -3.039 8.810 1.00 95.88 70 LEU A CA 1
ATOM 515 C C . LEU A 1 70 ? -11.607 -3.189 7.991 1.00 95.88 70 LEU A C 1
ATOM 517 O O . LEU A 1 70 ? -10.543 -2.699 8.368 1.00 95.88 70 LEU A O 1
ATOM 521 N N . THR A 1 71 ? -11.740 -3.824 6.830 1.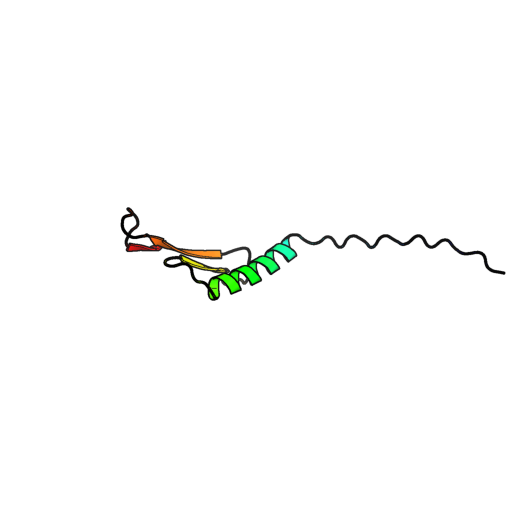00 94.56 71 THR A N 1
ATOM 522 C CA . THR A 1 71 ? -10.668 -4.011 5.850 1.00 94.56 71 THR A CA 1
ATOM 523 C C . THR A 1 71 ? -11.187 -3.618 4.471 1.00 94.56 71 THR A C 1
ATOM 525 O O . THR A 1 71 ? -12.269 -4.064 4.079 1.00 94.56 71 THR A O 1
ATOM 528 N N . PHE A 1 72 ? -10.430 -2.788 3.755 1.00 91.25 72 PHE A N 1
ATOM 529 C CA . PHE A 1 72 ? -10.783 -2.255 2.431 1.00 91.25 72 PHE A CA 1
ATOM 530 C C . PHE A 1 72 ? -9.824 -2.729 1.347 1.00 91.25 72 PHE A C 1
ATOM 532 O O . PHE A 1 72 ? -8.639 -2.936 1.689 1.00 91.25 72 PHE A O 1
#

Secondary structure (DSSP, 8-state):
------------------HHHHHHHHHHHHHHHHHHSPPTTEEEEE-TTS-TT-EEEEEBPPTTSTTTT-B-

Sequence (72 aa):
MGDIQNSAPTFGARKNIDPSQNAVKRLQTELMQLMTSPAPGVSAFPSADGNLLSWRATIEGPEDTPYAGLTF

Organism: Neurospora tetrasperma (strain FGSC 2508 / ATCC MYA-4615 / P0657) (NCBI:txid510951)